Protein AF-A0A2N2ST18-F1 (afdb_monomer_lite)

Sequence (133 aa):
MSGTISPGIALDAESGVWRLSGDWTLRALSPQIALIRRTLAALPHDARWDLVGLRRIDSFGATLLWGGWQRRWPEKVELSESHRVVIERVAQANARQLPAAPGFTALDAIATLGYALFVFRDHVLAFLALLGQ

Radius of gyration: 16.41 Å; chains: 1; bounding box: 35×32×56 Å

Structure (mmCIF, N/CA/C/O backbone):
data_AF-A0A2N2ST18-F1
#
_entry.id   AF-A0A2N2ST18-F1
#
loop_
_atom_site.group_PDB
_atom_site.id
_atom_site.type_symbol
_atom_site.label_atom_id
_atom_site.label_alt_id
_atom_site.label_comp_id
_atom_site.label_asym_id
_atom_site.label_entity_id
_atom_site.label_seq_id
_atom_site.pdbx_PDB_ins_code
_atom_site.Cartn_x
_atom_site.Cartn_y
_atom_site.Cartn_z
_atom_site.occupancy
_atom_site.B_iso_or_equiv
_atom_site.auth_seq_id
_atom_site.auth_comp_id
_atom_site.auth_asym_id
_atom_site.auth_atom_id
_atom_site.pdbx_PDB_model_num
ATOM 1 N N . MET A 1 1 ? 20.856 16.278 2.470 1.00 44.22 1 MET A N 1
ATOM 2 C CA . MET A 1 1 ? 20.510 14.848 2.644 1.00 44.22 1 MET A CA 1
ATOM 3 C C . MET A 1 1 ? 19.076 14.782 3.152 1.00 44.22 1 MET A C 1
ATOM 5 O O . MET A 1 1 ? 18.867 14.956 4.343 1.00 44.22 1 MET A O 1
ATOM 9 N N . SER A 1 2 ? 18.074 14.655 2.276 1.00 53.28 2 SER A N 1
ATOM 10 C CA . SER A 1 2 ? 16.678 14.607 2.741 1.00 53.28 2 SER A CA 1
ATOM 11 C C . SER A 1 2 ? 16.419 13.285 3.462 1.00 53.28 2 SER A C 1
ATOM 13 O O . SER A 1 2 ? 16.534 12.218 2.859 1.00 53.28 2 SER A O 1
ATOM 15 N N . GLY A 1 3 ? 16.111 13.364 4.757 1.00 71.81 3 GLY A N 1
ATOM 16 C CA . GLY A 1 3 ? 15.815 12.211 5.603 1.00 71.81 3 GLY A CA 1
ATOM 17 C C . GLY A 1 3 ? 14.619 11.414 5.083 1.00 71.81 3 GLY A C 1
ATOM 18 O O . GLY A 1 3 ? 13.570 11.971 4.735 1.00 71.81 3 GLY A O 1
ATOM 19 N N . THR A 1 4 ? 14.782 10.096 5.018 1.00 77.62 4 THR A N 1
ATOM 20 C CA . THR A 1 4 ? 13.673 9.161 4.799 1.00 77.62 4 THR A CA 1
ATOM 21 C C . THR A 1 4 ? 12.810 9.145 6.062 1.00 77.62 4 THR A C 1
ATOM 23 O O . THR A 1 4 ? 13.344 9.005 7.157 1.00 77.62 4 THR A O 1
ATOM 26 N N . ILE A 1 5 ? 11.500 9.336 5.920 1.00 88.38 5 ILE A N 1
ATOM 27 C CA . ILE A 1 5 ? 10.527 9.240 7.011 1.00 88.38 5 ILE A CA 1
ATOM 28 C C . ILE A 1 5 ? 10.001 7.816 6.970 1.00 88.38 5 ILE A C 1
ATOM 30 O O . ILE A 1 5 ? 9.580 7.346 5.910 1.00 88.38 5 ILE A O 1
ATOM 34 N N . SER A 1 6 ? 10.053 7.141 8.114 1.00 90.62 6 SER A N 1
ATOM 35 C CA . SER A 1 6 ? 9.641 5.748 8.230 1.00 90.62 6 SER A CA 1
ATOM 36 C C . SER A 1 6 ? 8.205 5.549 7.728 1.00 90.62 6 SER A C 1
ATOM 38 O O . SER A 1 6 ? 7.329 6.342 8.082 1.00 90.62 6 SER A O 1
ATOM 40 N N . PRO A 1 7 ? 7.949 4.512 6.912 1.00 94.44 7 PRO A N 1
ATOM 41 C CA . PRO A 1 7 ? 6.599 4.185 6.483 1.00 94.44 7 PRO A CA 1
ATOM 42 C C . PRO A 1 7 ? 5.741 3.763 7.680 1.00 94.44 7 PRO A C 1
ATOM 44 O O . PRO A 1 7 ? 6.195 2.994 8.529 1.00 94.44 7 PRO A O 1
ATOM 47 N N . GLY A 1 8 ? 4.498 4.237 7.724 1.00 94.25 8 GLY A N 1
ATOM 48 C CA . GLY A 1 8 ? 3.533 3.923 8.775 1.00 94.25 8 GLY A CA 1
ATOM 49 C C . GLY A 1 8 ? 2.205 3.413 8.222 1.00 94.25 8 GLY A C 1
ATOM 50 O O . GLY A 1 8 ? 1.778 3.822 7.141 1.00 94.25 8 GLY A O 1
ATOM 51 N N . ILE A 1 9 ? 1.566 2.524 8.987 1.00 95.00 9 ILE A N 1
ATOM 52 C CA . ILE A 1 9 ? 0.181 2.070 8.809 1.00 95.00 9 ILE A CA 1
ATOM 53 C C . ILE A 1 9 ? -0.493 2.223 10.171 1.00 95.00 9 ILE A C 1
ATOM 55 O O . ILE A 1 9 ? -0.002 1.663 11.152 1.00 95.00 9 ILE A O 1
ATOM 59 N N . ALA A 1 10 ? -1.590 2.968 10.245 1.00 94.50 10 ALA A N 1
ATOM 60 C CA . ALA A 1 10 ? -2.340 3.162 11.483 1.00 94.50 10 ALA A CA 1
ATOM 61 C C . ALA A 1 10 ? -3.845 3.072 11.223 1.00 94.50 10 ALA A C 1
ATOM 63 O O . ALA A 1 10 ? -4.304 3.475 10.160 1.00 94.50 10 ALA A O 1
ATOM 64 N N . LEU A 1 11 ? -4.608 2.573 12.192 1.00 94.31 11 LEU A N 1
ATOM 65 C CA . LEU A 1 11 ? -6.067 2.631 12.170 1.00 94.31 11 LEU A CA 1
ATOM 66 C C . LEU A 1 11 ? -6.522 3.859 12.953 1.00 94.31 11 LEU A C 1
ATOM 68 O O . LEU A 1 11 ? -6.135 4.042 14.106 1.00 94.31 11 LEU A O 1
ATOM 72 N N . ASP A 1 12 ? -7.366 4.674 12.339 1.00 93.00 12 ASP A N 1
ATOM 73 C CA . ASP A 1 12 ? -8.186 5.626 13.068 1.00 93.00 12 ASP A CA 1
ATOM 74 C C . ASP A 1 12 ? -9.359 4.884 13.716 1.00 93.00 12 ASP A C 1
ATOM 76 O O . ASP A 1 12 ? -10.261 4.410 13.023 1.00 93.00 12 ASP A O 1
ATOM 80 N N . ALA A 1 13 ? -9.331 4.754 15.042 1.00 88.81 13 ALA A N 1
ATOM 81 C CA . ALA A 1 13 ? -10.346 4.016 15.786 1.00 88.81 13 ALA A CA 1
ATOM 82 C C . ALA A 1 13 ? -11.736 4.671 15.722 1.00 88.81 13 ALA A C 1
ATOM 84 O O . ALA A 1 13 ? -12.734 3.968 15.858 1.00 88.81 13 ALA A O 1
ATOM 85 N N . GLU A 1 14 ? -11.812 5.987 15.503 1.00 88.56 14 GLU A N 1
ATOM 86 C CA . GLU A 1 14 ? -13.086 6.713 15.471 1.00 88.56 14 GLU A CA 1
ATOM 87 C C . GLU A 1 14 ? -13.775 6.575 14.111 1.00 88.56 14 GLU A C 1
ATOM 89 O O . GLU A 1 14 ? -14.979 6.333 14.038 1.00 88.56 14 GLU A O 1
ATOM 94 N N . SER A 1 15 ? -13.013 6.696 13.021 1.00 89.44 15 SER A N 1
ATOM 95 C CA . SER A 1 15 ? -13.554 6.631 11.657 1.00 89.44 15 SER A CA 1
ATOM 96 C C . SER A 1 15 ? -13.487 5.237 11.020 1.00 89.44 15 SER A C 1
ATOM 98 O O . SER A 1 15 ? -14.136 4.991 9.997 1.00 89.44 15 SER A O 1
ATOM 100 N N . GLY A 1 16 ? -12.698 4.321 11.591 1.00 92.19 16 GLY A N 1
ATOM 101 C CA . GLY A 1 16 ? -12.409 3.006 11.014 1.00 92.19 16 GLY A CA 1
ATOM 102 C C . GLY A 1 16 ? -11.543 3.065 9.748 1.00 92.19 16 GLY A C 1
ATOM 103 O O . GLY A 1 16 ? -11.509 2.099 8.983 1.00 92.19 16 GLY A O 1
ATOM 104 N N . VAL A 1 17 ? -10.883 4.199 9.483 1.00 94.75 17 VAL A N 1
ATOM 105 C CA . VAL A 1 17 ? -10.065 4.423 8.283 1.00 94.75 17 VAL A CA 1
ATOM 106 C C . VAL A 1 17 ? -8.602 4.080 8.558 1.00 94.75 17 VAL A C 1
ATOM 108 O O . VAL A 1 17 ? -8.004 4.530 9.535 1.00 94.75 17 VAL A O 1
ATOM 111 N N . TRP A 1 18 ? -7.998 3.303 7.664 1.00 95.56 18 TRP A N 1
ATOM 112 C CA . TRP A 1 18 ? -6.576 2.984 7.683 1.00 95.56 18 TRP A CA 1
ATOM 113 C C . TRP A 1 18 ? -5.770 4.096 7.017 1.00 95.56 18 TRP A C 1
ATOM 115 O O . TRP A 1 18 ? -5.952 4.392 5.837 1.00 95.56 18 TRP A O 1
ATOM 125 N N . ARG A 1 19 ? -4.847 4.699 7.767 1.00 96.25 19 ARG A N 1
ATOM 126 C CA . ARG A 1 19 ? -3.984 5.779 7.293 1.00 96.25 19 ARG A CA 1
ATOM 127 C C . ARG A 1 19 ? -2.595 5.272 6.935 1.00 96.25 19 ARG A C 1
ATOM 129 O O . ARG A 1 19 ? -1.960 4.571 7.729 1.00 96.25 19 ARG A O 1
ATOM 136 N N . LEU A 1 20 ? -2.107 5.679 5.768 1.00 96.38 20 LEU A N 1
ATOM 137 C CA . LEU A 1 20 ? -0.722 5.494 5.349 1.00 96.38 20 LEU A CA 1
ATOM 138 C C . LEU A 1 20 ? 0.072 6.781 5.498 1.00 96.38 20 LEU A C 1
ATOM 140 O O . LEU A 1 20 ? -0.382 7.863 5.129 1.00 96.38 20 LEU A O 1
ATOM 144 N N . SER A 1 21 ? 1.295 6.647 6.001 1.00 96.19 21 SER A N 1
ATOM 145 C CA . SER A 1 21 ? 2.189 7.783 6.185 1.00 96.19 21 SER A CA 1
ATOM 146 C C . SER A 1 21 ? 3.640 7.470 5.845 1.00 96.19 21 SER A C 1
ATOM 148 O O . SER A 1 21 ? 4.042 6.308 5.721 1.00 96.19 21 SER A O 1
ATOM 150 N N . GLY A 1 22 ? 4.428 8.534 5.680 1.00 95.81 22 GLY A N 1
ATOM 151 C CA . GLY A 1 22 ? 5.868 8.450 5.455 1.00 95.81 22 GLY A CA 1
ATOM 152 C C . GLY A 1 22 ? 6.242 8.113 4.013 1.00 95.81 22 GLY A C 1
ATOM 153 O O . GLY A 1 22 ? 5.499 8.406 3.071 1.00 95.81 22 GLY A O 1
ATOM 154 N N . ASP A 1 23 ? 7.429 7.532 3.834 1.00 96.44 23 ASP A N 1
ATOM 155 C CA . ASP A 1 23 ? 7.927 7.134 2.519 1.00 96.44 23 ASP A CA 1
ATOM 156 C C . ASP A 1 23 ? 7.623 5.671 2.223 1.00 96.44 23 ASP A C 1
ATOM 158 O O . ASP A 1 23 ? 8.173 4.761 2.836 1.00 96.44 23 ASP A O 1
ATOM 162 N N . TRP A 1 24 ? 6.843 5.439 1.180 1.00 95.81 24 TRP A N 1
ATOM 163 C CA . TRP A 1 24 ? 6.563 4.124 0.620 1.00 95.81 24 TRP A CA 1
ATOM 164 C C . TRP A 1 24 ? 7.474 3.859 -0.572 1.00 95.81 24 TRP A C 1
ATOM 166 O O . TRP A 1 24 ? 7.040 3.686 -1.709 1.00 95.81 24 TRP A O 1
ATOM 176 N N . THR A 1 25 ? 8.775 3.878 -0.294 1.00 94.25 25 THR A N 1
ATOM 177 C CA . THR A 1 25 ? 9.822 3.574 -1.275 1.00 94.25 25 THR A CA 1
ATOM 178 C C . THR A 1 25 ? 10.540 2.293 -0.900 1.00 94.25 25 THR A C 1
ATOM 180 O O . THR A 1 25 ? 10.598 1.953 0.283 1.00 94.25 25 THR A O 1
ATOM 183 N N . LEU A 1 26 ? 11.149 1.611 -1.872 1.00 90.44 26 LEU A N 1
ATOM 184 C CA . LEU A 1 26 ? 11.937 0.401 -1.611 1.00 90.44 26 LEU A CA 1
ATOM 185 C C . LEU A 1 26 ? 12.941 0.620 -0.471 1.00 90.44 26 LEU A C 1
ATOM 187 O O . LEU A 1 26 ? 12.978 -0.150 0.480 1.00 90.44 26 LEU A O 1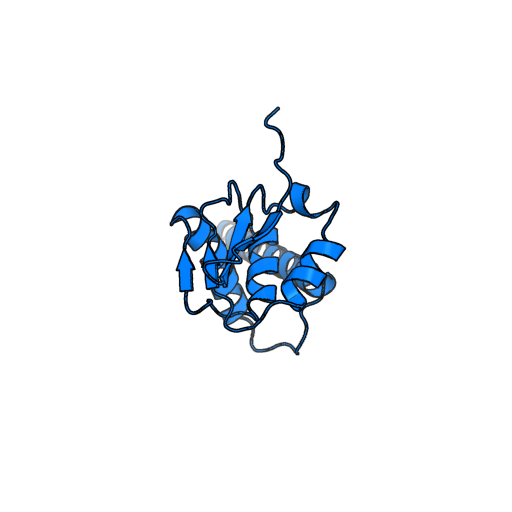
ATOM 191 N N . ARG A 1 27 ? 13.694 1.725 -0.509 1.00 90.12 27 ARG A N 1
ATOM 192 C CA . ARG A 1 27 ? 14.684 2.066 0.527 1.00 90.12 27 ARG A CA 1
ATOM 193 C C . ARG A 1 27 ? 14.067 2.190 1.922 1.00 90.12 27 ARG A C 1
ATOM 195 O O . ARG A 1 27 ? 14.659 1.706 2.880 1.00 90.12 27 ARG A O 1
ATOM 202 N N . ALA A 1 28 ? 12.926 2.864 2.028 1.00 92.69 28 ALA A N 1
ATOM 203 C CA . ALA A 1 28 ? 12.257 3.128 3.299 1.00 92.69 28 ALA A CA 1
ATOM 204 C C . ALA A 1 28 ? 11.558 1.882 3.864 1.00 92.69 28 ALA A C 1
ATOM 206 O O . ALA A 1 28 ? 11.500 1.691 5.076 1.00 92.69 28 ALA A O 1
ATOM 207 N N . LEU A 1 29 ? 11.045 1.027 2.977 1.00 90.81 29 LEU A N 1
ATOM 208 C CA . LEU A 1 29 ? 10.310 -0.183 3.328 1.00 90.81 29 LEU A CA 1
ATOM 209 C C . LEU A 1 29 ? 11.234 -1.362 3.643 1.00 90.81 29 LEU A C 1
ATOM 211 O O . LEU A 1 29 ? 10.886 -2.166 4.502 1.00 90.81 29 LEU A O 1
ATOM 215 N N . SER A 1 30 ? 12.403 -1.465 2.997 1.00 89.31 30 SER A N 1
ATOM 216 C CA . SER A 1 30 ? 13.330 -2.601 3.138 1.00 89.31 30 SER A CA 1
ATOM 217 C C . SER A 1 30 ? 13.614 -3.027 4.586 1.00 89.31 30 SER A C 1
ATOM 219 O O . SER A 1 30 ? 13.509 -4.223 4.856 1.00 89.31 30 SER A O 1
ATOM 221 N N . PRO A 1 31 ? 13.904 -2.119 5.544 1.00 88.69 31 PRO A N 1
ATOM 222 C CA . PRO A 1 31 ? 14.196 -2.518 6.925 1.00 88.69 31 PRO A CA 1
ATOM 223 C C . PRO A 1 31 ? 13.02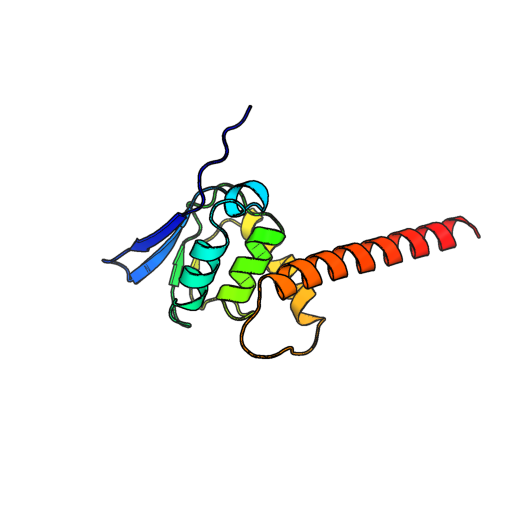1 -3.190 7.650 1.00 88.69 31 PRO A C 1
ATOM 225 O O . PRO A 1 31 ? 13.233 -3.970 8.571 1.00 88.69 31 PRO A O 1
ATOM 228 N N . GLN A 1 32 ? 11.784 -2.901 7.238 1.00 87.12 32 GLN A N 1
ATOM 229 C CA . GLN A 1 32 ? 10.559 -3.342 7.916 1.00 87.12 32 GLN A CA 1
ATOM 230 C C . GLN A 1 32 ? 9.585 -4.075 6.984 1.00 87.12 32 GLN A C 1
ATOM 232 O O . GLN A 1 32 ? 8.398 -4.223 7.284 1.00 87.12 32 GLN A O 1
ATOM 237 N N . ILE A 1 33 ? 10.084 -4.576 5.851 1.00 87.12 33 ILE A N 1
ATOM 238 C CA . ILE A 1 33 ? 9.250 -5.126 4.780 1.00 87.12 33 ILE A CA 1
ATOM 239 C C . ILE A 1 33 ? 8.431 -6.336 5.236 1.00 87.12 33 ILE A C 1
ATOM 241 O O . ILE A 1 33 ? 7.270 -6.488 4.861 1.00 87.12 33 ILE A O 1
ATOM 245 N N . ALA A 1 34 ? 9.008 -7.188 6.086 1.00 83.31 34 ALA A N 1
ATOM 246 C CA . ALA A 1 34 ? 8.321 -8.360 6.611 1.00 83.31 34 ALA A CA 1
ATOM 247 C C . ALA A 1 34 ? 7.135 -7.981 7.512 1.00 83.31 34 ALA A C 1
ATOM 249 O O . ALA A 1 34 ? 6.107 -8.652 7.461 1.00 83.31 34 ALA A O 1
ATOM 250 N N . LEU A 1 35 ? 7.268 -6.915 8.306 1.00 87.69 35 LEU A N 1
ATOM 251 C CA . LEU A 1 35 ? 6.195 -6.403 9.156 1.00 87.69 35 LEU A CA 1
ATOM 252 C C . LEU A 1 35 ? 5.091 -5.781 8.300 1.00 87.69 35 LEU A C 1
ATOM 254 O O . LEU A 1 35 ? 3.951 -6.217 8.391 1.00 87.69 35 LEU A O 1
ATOM 258 N N . ILE A 1 36 ? 5.450 -4.854 7.403 1.00 89.12 36 ILE A N 1
ATOM 259 C CA . ILE A 1 36 ? 4.516 -4.189 6.476 1.00 89.12 36 ILE A CA 1
ATOM 260 C C . ILE A 1 36 ? 3.659 -5.220 5.733 1.00 89.12 36 ILE A C 1
ATOM 262 O O . ILE A 1 36 ? 2.439 -5.089 5.679 1.00 89.12 36 ILE A O 1
ATOM 266 N N . ARG A 1 37 ? 4.282 -6.271 5.180 1.00 84.81 37 ARG A N 1
ATOM 267 C CA . ARG A 1 37 ? 3.566 -7.309 4.424 1.00 84.81 37 ARG A CA 1
ATOM 268 C C . ARG A 1 37 ? 2.578 -8.087 5.288 1.00 84.81 37 ARG A C 1
ATOM 270 O O . ARG A 1 37 ? 1.472 -8.346 4.831 1.00 84.81 37 ARG A O 1
ATOM 277 N N . ARG A 1 38 ? 2.963 -8.454 6.515 1.00 84.12 38 ARG A N 1
ATOM 278 C CA . ARG A 1 38 ? 2.056 -9.135 7.453 1.00 84.12 38 ARG A CA 1
ATOM 279 C C . ARG A 1 38 ? 0.896 -8.233 7.846 1.00 84.12 38 ARG A C 1
ATOM 281 O O . ARG A 1 38 ? -0.234 -8.700 7.839 1.00 84.12 38 ARG A O 1
ATOM 288 N N . THR A 1 39 ? 1.175 -6.962 8.133 1.00 89.94 39 THR A N 1
ATOM 289 C CA . THR A 1 39 ? 0.143 -5.981 8.465 1.00 89.94 39 THR A CA 1
ATOM 290 C C . THR A 1 39 ? -0.849 -5.859 7.319 1.00 89.94 39 THR A C 1
ATOM 292 O O . THR A 1 39 ? -2.021 -6.107 7.547 1.00 89.94 39 THR A O 1
ATOM 295 N N . LEU A 1 40 ? -0.391 -5.587 6.090 1.00 88.50 40 LEU A N 1
ATOM 296 C CA . LEU A 1 40 ? -1.261 -5.465 4.912 1.00 88.50 40 LEU A CA 1
ATOM 297 C C . LEU A 1 40 ? -2.090 -6.728 4.643 1.00 88.50 40 LEU A C 1
ATOM 299 O O . LEU A 1 40 ? -3.255 -6.616 4.283 1.00 88.50 40 LEU A O 1
ATOM 303 N N . ALA A 1 41 ? -1.514 -7.918 4.832 1.00 85.50 41 ALA A N 1
ATOM 304 C CA . ALA A 1 41 ? -2.220 -9.184 4.630 1.00 85.50 41 ALA A CA 1
ATOM 305 C C . ALA A 1 41 ? -3.294 -9.471 5.695 1.00 85.50 41 ALA A C 1
ATOM 307 O O . ALA A 1 41 ? -4.188 -10.273 5.446 1.00 85.50 41 ALA A O 1
ATOM 308 N N . ALA A 1 42 ? -3.196 -8.849 6.872 1.00 87.00 42 ALA A N 1
ATOM 309 C CA . ALA A 1 42 ? -4.154 -9.012 7.962 1.00 87.00 42 ALA A CA 1
ATOM 310 C C . ALA A 1 42 ? -5.316 -8.003 7.908 1.00 87.00 42 ALA A C 1
ATOM 312 O O . ALA A 1 42 ? -6.212 -8.068 8.748 1.00 87.00 42 ALA A O 1
ATOM 313 N N . LEU A 1 43 ? -5.299 -7.053 6.966 1.00 86.88 43 LEU A N 1
ATOM 314 C CA . LEU A 1 43 ? -6.323 -6.014 6.879 1.00 86.88 43 LEU A CA 1
ATOM 315 C C . LEU A 1 43 ? -7.617 -6.530 6.234 1.00 86.88 43 LEU A C 1
ATOM 317 O O . LEU A 1 43 ? -7.558 -7.352 5.317 1.00 86.88 43 LEU A O 1
ATOM 321 N N . PRO A 1 44 ? -8.785 -6.015 6.661 1.00 86.38 44 PRO A N 1
ATOM 322 C CA . PRO A 1 44 ? -10.056 -6.306 6.009 1.00 86.38 44 PRO A CA 1
ATOM 323 C C . PRO A 1 44 ? -10.067 -5.883 4.536 1.00 86.38 44 PRO A C 1
ATOM 325 O O . PRO A 1 44 ? -9.450 -4.891 4.148 1.00 86.38 44 PRO A O 1
ATOM 328 N N . HIS A 1 45 ? -10.819 -6.613 3.713 1.00 80.62 45 HIS A N 1
ATOM 329 C CA . HIS A 1 45 ? -10.942 -6.343 2.276 1.00 80.62 45 HIS A CA 1
ATOM 330 C C . HIS A 1 45 ? -11.726 -5.054 1.982 1.00 80.62 45 HIS A C 1
ATOM 332 O O . HIS A 1 45 ? -11.481 -4.387 0.981 1.00 80.62 45 HIS A O 1
ATOM 338 N N . ASP A 1 46 ? -12.667 -4.719 2.860 1.00 85.56 46 ASP A N 1
ATOM 339 C CA . ASP A 1 46 ? -13.529 -3.537 2.841 1.00 85.56 46 ASP A CA 1
ATOM 340 C C . ASP A 1 46 ? -12.926 -2.355 3.622 1.00 85.56 46 ASP A C 1
ATOM 342 O O . ASP A 1 46 ? -13.596 -1.349 3.878 1.00 85.56 46 ASP A O 1
ATOM 346 N N . ALA A 1 47 ? -11.644 -2.457 3.990 1.00 89.06 47 ALA A N 1
ATOM 347 C CA . ALA A 1 47 ? -10.912 -1.389 4.646 1.00 89.06 47 ALA A CA 1
ATOM 348 C C . ALA A 1 47 ? -10.973 -0.091 3.826 1.00 89.06 47 ALA A C 1
ATOM 350 O O . ALA A 1 47 ? -10.724 -0.065 2.618 1.00 89.06 47 ALA A O 1
ATOM 351 N N . ARG A 1 48 ? -11.265 1.009 4.521 1.00 94.81 48 ARG A N 1
ATOM 352 C CA . ARG A 1 48 ? -11.214 2.369 3.978 1.00 94.81 48 ARG A CA 1
ATOM 353 C C . ARG A 1 48 ? -9.825 2.935 4.187 1.00 94.81 48 ARG A C 1
ATOM 355 O O . ARG A 1 48 ? -9.220 2.673 5.224 1.00 94.81 48 ARG A O 1
ATOM 362 N N . TRP A 1 49 ? -9.349 3.726 3.236 1.00 96.25 49 TRP A N 1
ATOM 363 C CA . TRP A 1 49 ? -7.963 4.171 3.213 1.00 96.25 49 TRP A CA 1
ATOM 364 C C . TRP A 1 49 ? -7.823 5.686 3.089 1.00 96.25 49 TRP A C 1
ATOM 366 O O . TRP A 1 49 ? -8.506 6.322 2.291 1.00 96.25 49 TRP A O 1
ATOM 376 N N . ASP A 1 50 ? -6.872 6.238 3.831 1.00 96.44 50 ASP A N 1
ATOM 377 C CA . ASP A 1 50 ? -6.401 7.615 3.712 1.00 96.44 50 ASP A CA 1
ATOM 378 C C . ASP A 1 50 ? -4.877 7.603 3.526 1.00 96.44 50 ASP A C 1
ATOM 380 O O . ASP A 1 50 ? -4.115 7.089 4.344 1.00 96.44 50 ASP A O 1
ATOM 384 N N . LEU A 1 51 ? -4.422 8.123 2.395 1.00 96.56 51 LEU A N 1
ATOM 385 C CA . LEU A 1 51 ? -3.024 8.193 1.987 1.00 96.56 51 LEU A CA 1
ATOM 386 C C . LEU A 1 51 ? -2.532 9.645 1.936 1.00 96.56 51 LEU A C 1
ATOM 388 O O . LEU A 1 51 ? -1.458 9.900 1.392 1.00 96.56 51 LEU A O 1
ATOM 392 N N . VAL A 1 52 ? -3.276 10.611 2.478 1.00 93.81 52 VAL A N 1
ATOM 393 C CA . VAL A 1 52 ? -2.869 12.025 2.515 1.00 93.81 52 VAL A CA 1
ATOM 394 C C . VAL A 1 52 ? -1.548 12.194 3.276 1.00 93.81 52 VAL A C 1
ATOM 396 O O . VAL A 1 52 ? -0.726 13.033 2.914 1.00 93.81 52 VAL A O 1
ATOM 399 N N . GLY A 1 53 ? -1.292 11.345 4.276 1.00 93.44 53 GLY A N 1
ATOM 400 C CA . GLY A 1 53 ? -0.028 11.303 5.016 1.00 93.44 53 GLY A CA 1
ATOM 401 C C . GLY A 1 53 ? 1.160 10.707 4.247 1.00 93.44 53 GLY A C 1
ATOM 402 O O . GLY A 1 53 ? 2.292 10.757 4.748 1.00 93.44 53 GLY A O 1
ATOM 403 N N . LEU A 1 54 ? 0.946 10.125 3.058 1.00 95.62 54 LEU A N 1
ATOM 404 C CA . LEU A 1 54 ? 2.041 9.659 2.213 1.00 95.62 54 LEU A CA 1
ATOM 405 C C . LEU A 1 54 ? 2.849 10.850 1.725 1.00 95.62 54 LEU A C 1
ATOM 407 O O . LEU A 1 54 ? 2.322 11.796 1.149 1.00 95.62 54 LEU A O 1
ATOM 411 N N . ARG A 1 55 ? 4.165 10.765 1.887 1.00 95.25 55 ARG A N 1
ATOM 412 C CA . ARG A 1 55 ? 5.076 11.780 1.360 1.00 95.25 55 ARG A CA 1
ATOM 413 C C . ARG A 1 55 ? 5.621 11.396 -0.008 1.00 95.25 55 ARG A C 1
ATOM 415 O O . ARG A 1 55 ? 5.812 12.255 -0.864 1.00 95.25 55 ARG A O 1
ATOM 422 N N . ARG A 1 56 ? 5.934 10.112 -0.190 1.00 94.56 56 ARG A N 1
ATOM 423 C CA . ARG A 1 56 ? 6.460 9.551 -1.439 1.00 94.56 56 ARG A CA 1
ATOM 424 C C . ARG A 1 56 ? 5.991 8.117 -1.588 1.00 94.56 56 ARG A C 1
ATOM 426 O O . ARG A 1 56 ? 5.989 7.373 -0.612 1.00 94.56 56 ARG A O 1
ATOM 433 N N . ILE A 1 57 ? 5.711 7.712 -2.817 1.00 95.75 57 ILE A N 1
ATOM 434 C CA . ILE A 1 57 ? 5.498 6.316 -3.192 1.00 95.75 57 ILE A CA 1
ATOM 435 C C . ILE A 1 57 ? 6.214 6.042 -4.514 1.00 95.75 57 ILE A C 1
ATOM 437 O O . ILE A 1 57 ? 6.174 6.868 -5.427 1.00 95.75 57 ILE A O 1
ATOM 441 N N . ASP A 1 58 ? 6.915 4.914 -4.599 1.00 93.25 58 ASP A N 1
ATOM 442 C CA . ASP A 1 58 ? 7.511 4.423 -5.844 1.00 93.25 58 ASP A CA 1
ATOM 443 C C . ASP A 1 58 ? 6.774 3.175 -6.354 1.00 93.25 58 ASP A C 1
ATOM 445 O O . ASP A 1 58 ? 5.798 2.713 -5.758 1.00 93.25 58 ASP A O 1
ATOM 449 N N . SER A 1 59 ? 7.242 2.606 -7.465 1.00 88.81 59 SER A N 1
ATOM 450 C CA . SER A 1 59 ? 6.637 1.407 -8.049 1.00 88.81 59 SER A CA 1
ATOM 451 C C . SER A 1 59 ? 6.652 0.201 -7.101 1.00 88.81 59 SER A C 1
ATOM 453 O O . SER A 1 59 ? 5.747 -0.630 -7.168 1.00 88.81 59 SER A O 1
ATOM 455 N N . PHE A 1 60 ? 7.643 0.086 -6.210 1.00 90.31 60 PHE A N 1
ATOM 456 C CA . PHE A 1 60 ? 7.722 -1.015 -5.248 1.00 90.31 60 PHE A CA 1
ATOM 457 C C . PHE A 1 60 ? 6.682 -0.848 -4.139 1.00 90.31 60 PHE A C 1
ATOM 459 O O . PHE A 1 60 ? 5.915 -1.776 -3.878 1.00 90.31 60 PHE A O 1
ATOM 466 N N . GLY A 1 61 ? 6.599 0.345 -3.542 1.00 92.88 61 GLY A N 1
ATOM 467 C CA . GLY A 1 61 ? 5.563 0.675 -2.562 1.00 92.88 61 GLY A CA 1
ATOM 468 C C . GLY A 1 61 ? 4.156 0.501 -3.133 1.00 92.88 61 GLY A C 1
ATOM 469 O O . GLY A 1 61 ? 3.304 -0.119 -2.499 1.00 92.88 61 GLY A O 1
ATOM 470 N N . ALA A 1 62 ? 3.937 0.961 -4.367 1.00 94.38 62 ALA A N 1
ATOM 471 C CA . ALA A 1 62 ? 2.667 0.808 -5.068 1.00 94.38 62 ALA A CA 1
ATOM 472 C C . ALA A 1 62 ? 2.327 -0.661 -5.366 1.00 94.38 62 ALA A C 1
ATOM 474 O O . ALA A 1 62 ? 1.181 -1.060 -5.200 1.00 94.38 62 ALA A O 1
ATOM 475 N N . THR A 1 63 ? 3.309 -1.491 -5.736 1.00 89.38 63 THR A N 1
ATOM 476 C CA . THR A 1 63 ? 3.110 -2.939 -5.954 1.00 89.38 63 THR A CA 1
ATOM 477 C C . THR A 1 63 ? 2.727 -3.664 -4.669 1.00 89.38 63 THR A C 1
ATOM 479 O O . THR A 1 63 ? 1.818 -4.492 -4.679 1.00 89.38 63 THR A O 1
ATOM 482 N N . LEU A 1 64 ? 3.378 -3.339 -3.549 1.00 90.62 64 LEU A N 1
ATOM 483 C CA . LEU A 1 64 ? 3.029 -3.911 -2.248 1.00 90.62 64 LEU A CA 1
ATOM 484 C C . LEU A 1 64 ? 1.618 -3.531 -1.820 1.00 90.62 64 LEU A C 1
ATOM 486 O O . LEU A 1 64 ? 0.860 -4.393 -1.381 1.00 90.62 64 LEU A O 1
ATOM 490 N N . LEU A 1 65 ? 1.274 -2.251 -1.961 1.00 93.38 65 LEU A N 1
ATOM 491 C CA . LEU A 1 65 ? -0.037 -1.744 -1.590 1.00 93.38 65 LEU A CA 1
ATOM 492 C C . LEU A 1 65 ? -1.136 -2.350 -2.467 1.00 93.38 65 LEU A C 1
ATOM 494 O O . LEU A 1 65 ? -2.120 -2.865 -1.947 1.00 93.38 65 LEU A O 1
ATOM 498 N N . TRP A 1 66 ? -0.918 -2.385 -3.783 1.00 92.12 66 TRP A N 1
ATOM 499 C CA . TRP A 1 66 ? -1.825 -3.015 -4.740 1.00 92.12 66 TRP A CA 1
ATOM 500 C C . TRP A 1 66 ? -2.035 -4.504 -4.446 1.00 92.12 66 TRP A C 1
ATOM 502 O O . TRP A 1 66 ? -3.160 -4.996 -4.506 1.00 92.12 66 TRP A O 1
ATOM 512 N N . GLY A 1 67 ? -0.972 -5.227 -4.077 1.00 86.75 67 GLY A N 1
ATOM 513 C CA . GLY A 1 67 ? -1.068 -6.612 -3.615 1.00 86.75 67 GLY A CA 1
ATOM 514 C C . GLY A 1 67 ? -1.860 -6.752 -2.310 1.00 86.75 67 GLY A C 1
ATOM 515 O O . GLY A 1 67 ? -2.682 -7.658 -2.200 1.00 86.75 67 GLY A O 1
ATOM 516 N N . GLY A 1 68 ? -1.662 -5.836 -1.356 1.00 87.56 68 GLY A N 1
ATOM 517 C CA . GLY A 1 68 ? -2.428 -5.767 -0.105 1.00 87.56 68 GLY A CA 1
ATOM 518 C C . GLY A 1 68 ? -3.919 -5.502 -0.330 1.00 87.56 68 GLY A C 1
ATOM 519 O O . GLY A 1 68 ? -4.758 -6.117 0.318 1.00 87.56 68 GLY A O 1
ATOM 520 N N . TRP A 1 69 ? -4.260 -4.683 -1.326 1.00 90.00 69 TRP A N 1
ATOM 521 C CA . TRP A 1 69 ? -5.639 -4.480 -1.787 1.00 90.00 69 TRP A CA 1
ATOM 522 C C . TRP A 1 69 ? -6.142 -5.579 -2.733 1.00 90.00 69 TRP A C 1
ATOM 524 O O . TRP A 1 69 ? -7.170 -5.424 -3.390 1.00 90.00 69 TRP A O 1
ATOM 534 N N . GLN A 1 70 ? -5.406 -6.689 -2.842 1.00 86.19 70 GLN A N 1
ATOM 535 C CA . GLN A 1 70 ? -5.767 -7.855 -3.652 1.00 86.19 70 GLN A CA 1
ATOM 536 C C . GLN A 1 70 ? -6.030 -7.505 -5.110 1.00 86.19 70 GLN A C 1
ATOM 538 O O . GLN A 1 70 ? -6.944 -8.019 -5.756 1.00 86.19 70 GLN A O 1
ATOM 543 N N . ARG A 1 71 ? -5.177 -6.624 -5.634 1.00 86.62 71 ARG A N 1
ATOM 544 C CA . ARG A 1 71 ? -5.205 -6.149 -7.013 1.00 86.62 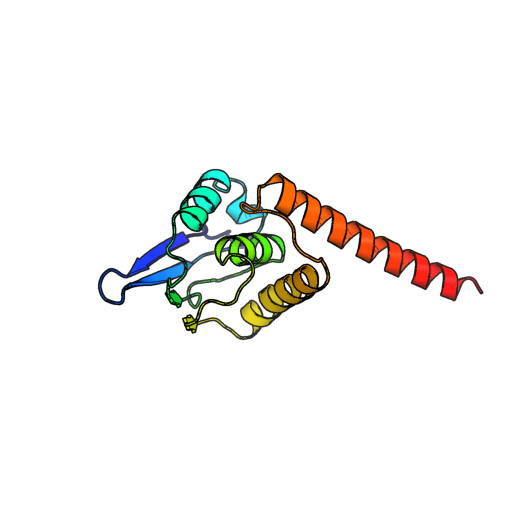71 ARG A CA 1
ATOM 545 C C . ARG A 1 71 ? -6.522 -5.470 -7.395 1.00 86.62 71 ARG A C 1
ATOM 547 O O . ARG A 1 71 ? -6.946 -5.540 -8.549 1.00 86.62 71 ARG A O 1
ATOM 554 N N . ARG A 1 72 ? -7.175 -4.817 -6.434 1.00 89.19 72 ARG A N 1
ATOM 555 C CA . ARG A 1 72 ? -8.375 -4.009 -6.648 1.00 89.19 72 ARG A CA 1
ATOM 556 C C . ARG A 1 72 ? -8.218 -2.665 -5.958 1.00 89.19 72 ARG A C 1
ATOM 558 O O . ARG A 1 72 ? -7.505 -2.537 -4.971 1.00 89.19 72 ARG A O 1
ATOM 565 N N . TRP A 1 73 ? -8.901 -1.655 -6.480 1.00 92.31 73 TRP A N 1
ATOM 566 C CA . TRP A 1 73 ? -9.054 -0.407 -5.744 1.00 92.31 73 TRP A CA 1
ATOM 567 C C . TRP A 1 73 ? -9.985 -0.629 -4.544 1.00 92.31 73 TRP A C 1
ATOM 569 O O . TRP A 1 73 ? -11.029 -1.265 -4.724 1.00 92.31 73 TRP A O 1
ATOM 579 N N . PRO A 1 74 ? -9.646 -0.110 -3.349 1.00 91.69 74 PRO A N 1
ATOM 580 C CA . PRO A 1 74 ? -10.590 -0.031 -2.241 1.00 91.69 74 PRO A CA 1
ATOM 581 C C . PRO A 1 74 ? -11.803 0.820 -2.623 1.00 91.69 74 PRO A C 1
ATOM 583 O O . PRO A 1 74 ? -11.682 1.750 -3.421 1.00 91.69 74 PRO A O 1
ATOM 586 N N . GLU A 1 75 ? -12.960 0.554 -2.012 1.00 89.31 75 GLU A N 1
ATOM 587 C CA . GLU A 1 75 ? -14.179 1.337 -2.268 1.00 89.31 75 GLU A CA 1
ATOM 588 C C . GLU A 1 75 ? -14.013 2.815 -1.902 1.00 89.31 75 GLU A C 1
ATOM 590 O O . GLU A 1 75 ? -14.570 3.695 -2.557 1.00 89.31 75 GLU A O 1
ATOM 595 N N . LYS A 1 76 ? -13.238 3.090 -0.846 1.00 91.75 76 LYS A N 1
ATOM 596 C CA . LYS A 1 76 ? -12.933 4.442 -0.379 1.00 91.75 76 LYS A CA 1
ATOM 597 C C . LYS A 1 76 ? -11.438 4.576 -0.145 1.00 91.75 76 LYS A C 1
ATOM 599 O O . LYS A 1 76 ? -10.889 3.926 0.746 1.00 91.75 76 LYS A O 1
ATOM 604 N N . VAL A 1 77 ? -10.804 5.421 -0.950 1.00 95.12 77 VAL A N 1
ATOM 605 C CA . VAL A 1 77 ? -9.391 5.764 -0.825 1.00 95.12 77 VAL A CA 1
ATOM 606 C C . VAL A 1 77 ? -9.182 7.247 -1.120 1.00 95.12 77 VAL A C 1
ATOM 608 O O . VAL A 1 77 ? -9.517 7.728 -2.204 1.00 95.12 77 VAL A O 1
ATOM 611 N N . GLU A 1 78 ? -8.606 7.963 -0.162 1.00 96.06 78 GLU A N 1
ATOM 612 C CA . GLU A 1 78 ? -8.198 9.359 -0.322 1.00 96.06 78 GLU A CA 1
ATOM 613 C C . GLU A 1 78 ? -6.695 9.427 -0.584 1.00 96.06 78 GLU A C 1
ATOM 615 O O . GLU A 1 78 ? -5.906 8.865 0.167 1.00 96.06 78 GLU A O 1
ATOM 620 N N . LEU A 1 79 ? -6.281 10.071 -1.678 1.00 95.56 79 LEU A N 1
ATOM 621 C CA . LEU A 1 79 ? -4.873 10.251 -2.033 1.00 95.56 79 LEU A CA 1
ATOM 622 C C . LEU A 1 79 ? -4.690 11.412 -3.014 1.00 95.56 79 LEU A C 1
ATOM 624 O O . LEU A 1 79 ? -5.628 11.798 -3.709 1.00 95.56 79 LEU A O 1
ATOM 628 N N . SER A 1 80 ? -3.464 11.928 -3.119 1.00 94.62 80 SER A N 1
ATOM 629 C CA . SER A 1 80 ? -3.116 12.916 -4.143 1.00 94.62 80 SER A CA 1
ATOM 630 C C . SER A 1 80 ? -3.146 12.317 -5.554 1.00 94.62 80 SER A C 1
ATOM 632 O O . SER A 1 80 ? -2.902 11.123 -5.758 1.00 94.62 80 SER A O 1
ATOM 634 N N . GLU A 1 81 ? -3.364 13.173 -6.554 1.00 93.88 81 GLU A N 1
ATOM 635 C CA . GLU A 1 81 ? -3.338 12.781 -7.969 1.00 93.88 81 GLU A CA 1
ATOM 636 C C . GLU A 1 81 ? -1.978 12.190 -8.381 1.00 93.88 81 GLU A C 1
ATOM 638 O O . GLU A 1 81 ? -1.913 11.180 -9.079 1.00 93.88 81 GLU A O 1
ATOM 643 N N . SER A 1 82 ? -0.875 12.745 -7.869 1.00 92.75 82 SER A N 1
ATOM 644 C CA . SER A 1 82 ? 0.472 12.238 -8.150 1.00 92.75 82 SER A CA 1
ATOM 645 C C . SER A 1 82 ? 0.686 10.808 -7.645 1.00 92.75 82 SER A C 1
ATOM 647 O O . SER A 1 82 ? 1.238 9.978 -8.369 1.00 92.75 82 SER A O 1
ATOM 649 N N . HIS A 1 83 ? 0.224 10.484 -6.434 1.00 95.56 83 HIS A N 1
ATOM 650 C CA . HIS A 1 83 ? 0.286 9.120 -5.904 1.00 95.56 83 HIS A CA 1
ATOM 651 C C . HIS A 1 83 ? -0.657 8.181 -6.661 1.00 95.56 83 HIS A C 1
ATOM 653 O O . HIS A 1 83 ? -0.299 7.027 -6.912 1.00 95.56 83 HIS A O 1
ATOM 659 N N . ARG A 1 84 ? -1.823 8.684 -7.086 1.00 95.31 84 ARG A N 1
ATOM 660 C CA . ARG A 1 84 ? -2.804 7.918 -7.860 1.00 95.31 84 ARG A CA 1
ATOM 661 C C . ARG A 1 84 ? -2.213 7.438 -9.174 1.00 95.31 84 ARG A C 1
ATOM 663 O O . ARG A 1 84 ? -2.267 6.243 -9.441 1.00 95.31 84 ARG A O 1
ATOM 670 N N . VAL A 1 85 ? -1.546 8.317 -9.919 1.00 94.62 85 VAL A N 1
ATOM 671 C CA . VAL A 1 85 ? -0.885 7.963 -11.185 1.00 94.62 85 VAL A CA 1
ATOM 672 C C . VAL A 1 85 ? 0.123 6.819 -11.011 1.00 94.62 85 VAL A C 1
ATOM 674 O O . VAL A 1 85 ? 0.201 5.928 -11.856 1.00 94.62 85 VAL A O 1
ATOM 677 N N . VAL A 1 86 ? 0.901 6.805 -9.923 1.00 93.31 86 VAL A N 1
ATOM 678 C CA . VAL A 1 86 ? 1.891 5.738 -9.674 1.00 93.31 86 VAL A CA 1
ATOM 679 C C . VAL A 1 86 ? 1.205 4.391 -9.435 1.00 93.31 86 VAL A C 1
ATOM 681 O O . VAL A 1 86 ? 1.611 3.384 -10.017 1.00 93.31 86 VAL A O 1
ATOM 684 N N . ILE A 1 87 ? 0.150 4.366 -8.619 1.00 93.62 87 ILE A N 1
ATOM 685 C CA . ILE A 1 87 ? -0.587 3.134 -8.312 1.00 93.62 87 ILE A CA 1
ATOM 686 C C . ILE A 1 87 ? -1.385 2.653 -9.531 1.00 93.62 87 ILE A C 1
ATOM 688 O O . ILE A 1 87 ? -1.384 1.461 -9.827 1.00 93.62 87 ILE A O 1
ATOM 692 N N . GLU A 1 88 ? -1.997 3.560 -10.295 1.00 93.88 88 GLU A N 1
ATOM 693 C CA . GLU A 1 88 ? -2.719 3.226 -11.528 1.00 93.88 88 GLU A CA 1
ATOM 694 C C . GLU A 1 88 ? -1.812 2.563 -12.564 1.00 93.88 88 GLU A C 1
ATOM 696 O O . GLU A 1 88 ? -2.214 1.582 -13.187 1.00 93.88 88 GLU A O 1
ATOM 701 N N . ARG A 1 89 ? -0.564 3.023 -12.711 1.00 89.81 89 ARG A N 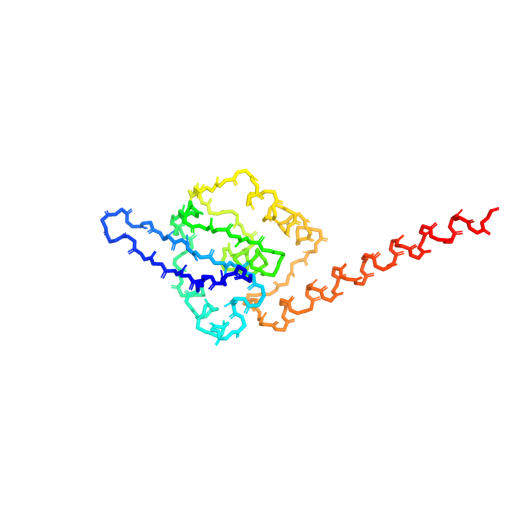1
ATOM 702 C CA . ARG A 1 89 ? 0.416 2.371 -13.595 1.00 89.81 89 ARG A CA 1
ATOM 703 C C . ARG A 1 89 ? 0.673 0.921 -13.189 1.00 89.81 89 ARG A C 1
ATOM 705 O O . ARG A 1 89 ? 0.717 0.043 -14.049 1.00 89.81 89 ARG A O 1
ATOM 712 N N . VAL A 1 90 ? 0.807 0.655 -11.889 1.00 89.25 90 VAL A N 1
ATOM 713 C CA . VAL A 1 90 ? 0.979 -0.707 -11.357 1.00 89.25 90 VAL A CA 1
ATOM 714 C C . VAL A 1 90 ? -0.279 -1.549 -11.568 1.00 89.25 90 VAL A C 1
ATOM 716 O O . VAL A 1 90 ? -0.172 -2.708 -11.981 1.00 89.25 90 VAL A O 1
ATOM 719 N N . ALA A 1 91 ? -1.458 -0.970 -11.338 1.00 88.31 91 ALA A N 1
ATOM 720 C CA . ALA A 1 91 ? -2.742 -1.622 -11.564 1.00 88.31 91 ALA A CA 1
ATOM 721 C C . ALA A 1 91 ? -2.918 -2.028 -13.035 1.00 88.31 91 ALA A C 1
ATOM 723 O O . ALA A 1 91 ? -3.250 -3.177 -13.322 1.00 88.31 91 ALA A O 1
ATOM 724 N N . GLN A 1 92 ? -2.616 -1.125 -13.973 1.00 85.69 92 GLN A N 1
ATOM 725 C CA . GLN A 1 92 ? -2.679 -1.385 -15.413 1.00 85.69 92 GLN A CA 1
ATOM 726 C C . GLN A 1 92 ? -1.659 -2.438 -15.860 1.00 85.69 92 GLN A C 1
ATOM 728 O O . GLN A 1 92 ? -1.985 -3.295 -16.679 1.00 85.69 92 GLN A O 1
ATOM 733 N N . ALA A 1 93 ? -0.435 -2.403 -15.323 1.00 79.75 93 ALA A N 1
A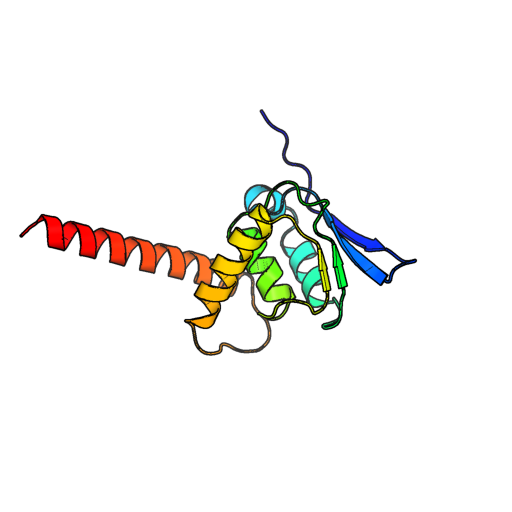TOM 734 C CA . ALA A 1 93 ? 0.586 -3.403 -15.628 1.00 79.75 93 ALA A CA 1
ATOM 735 C C . ALA A 1 93 ? 0.177 -4.807 -15.148 1.00 79.75 93 ALA A C 1
ATOM 737 O O . ALA A 1 93 ? 0.334 -5.771 -15.894 1.00 79.75 93 ALA A O 1
ATOM 738 N N . ASN A 1 94 ? -0.408 -4.913 -13.947 1.00 68.31 94 ASN A N 1
ATOM 739 C CA . ASN A 1 94 ? -0.936 -6.174 -13.414 1.00 68.31 94 ASN A CA 1
ATOM 740 C C . ASN A 1 94 ? -2.179 -6.652 -14.180 1.00 68.31 94 ASN A C 1
ATOM 742 O O . ASN A 1 94 ? -2.316 -7.844 -14.407 1.00 68.31 94 ASN A O 1
ATOM 746 N N . ALA A 1 95 ? -3.073 -5.757 -14.612 1.00 65.19 95 ALA A N 1
ATOM 747 C CA . ALA A 1 95 ? -4.273 -6.135 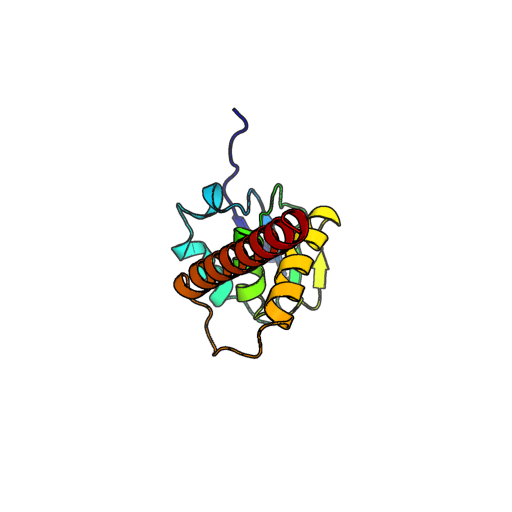-15.369 1.00 65.19 95 ALA A CA 1
ATOM 748 C C . ALA A 1 95 ? -3.950 -6.798 -16.720 1.00 65.19 95 ALA A C 1
ATOM 750 O O . ALA A 1 95 ? -4.727 -7.610 -17.217 1.00 65.19 95 ALA A O 1
ATOM 751 N N . ARG A 1 96 ? -2.787 -6.483 -17.306 1.00 61.44 96 ARG A N 1
ATOM 752 C CA . ARG A 1 96 ? -2.282 -7.138 -18.525 1.00 61.44 96 ARG A CA 1
ATOM 753 C C . ARG A 1 96 ? -1.740 -8.552 -18.268 1.00 61.44 96 ARG A C 1
ATOM 755 O O . ARG A 1 96 ? -1.510 -9.285 -19.223 1.00 61.44 96 ARG A O 1
ATOM 762 N N . GLN A 1 97 ? -1.545 -8.942 -17.008 1.00 57.03 97 GLN A N 1
ATOM 763 C CA . GLN A 1 97 ? -1.089 -10.265 -16.586 1.00 57.03 97 GLN A CA 1
ATOM 764 C C . GLN A 1 97 ? -2.287 -11.050 -15.999 1.00 57.03 97 GLN A C 1
ATOM 766 O O . GLN A 1 97 ? -2.701 -10.819 -14.866 1.00 57.03 97 GLN A O 1
ATOM 771 N N . LEU A 1 98 ? -2.889 -11.960 -16.778 1.00 47.78 98 LEU A N 1
ATOM 772 C CA . LEU A 1 98 ? -3.984 -12.857 -16.340 1.00 47.78 98 LEU A CA 1
ATOM 773 C C . LEU A 1 98 ? -3.554 -13.784 -15.160 1.00 47.78 98 LEU A C 1
ATOM 775 O O . LEU A 1 98 ? -2.360 -13.927 -14.902 1.00 47.78 98 LEU A O 1
ATOM 779 N N . PRO A 1 99 ? -4.491 -14.381 -14.390 1.00 48.12 99 PRO A N 1
ATOM 780 C CA . PRO A 1 99 ? -4.478 -14.345 -12.928 1.00 48.12 99 PRO A CA 1
ATOM 781 C C . PRO A 1 99 ? -3.487 -15.328 -12.288 1.00 48.12 99 PRO A C 1
ATOM 783 O O . PRO A 1 99 ? -3.487 -16.517 -12.593 1.00 48.12 99 PRO A O 1
ATOM 786 N N . ALA A 1 100 ? -2.719 -14.854 -11.302 1.00 49.56 100 ALA A N 1
ATOM 787 C CA . ALA A 1 100 ? -1.925 -15.713 -10.420 1.00 49.56 100 ALA A CA 1
ATOM 788 C C . ALA A 1 100 ? -2.474 -15.704 -8.982 1.00 49.56 100 ALA A C 1
ATOM 790 O O . ALA A 1 100 ? -2.654 -14.622 -8.419 1.00 49.56 100 ALA A O 1
ATOM 791 N N . ALA A 1 101 ? -2.727 -16.929 -8.494 1.00 48.62 101 ALA A N 1
ATOM 792 C CA . ALA A 1 101 ? -2.997 -17.503 -7.161 1.00 48.62 101 ALA A CA 1
ATOM 793 C C . ALA A 1 101 ? -3.078 -16.604 -5.895 1.00 48.62 101 ALA A C 1
ATOM 795 O O . ALA A 1 101 ? -2.450 -15.547 -5.815 1.00 48.62 101 ALA A O 1
ATOM 796 N N . PRO A 1 102 ? -3.822 -17.046 -4.855 1.00 46.66 102 PRO A N 1
ATOM 797 C CA . PRO A 1 102 ? -4.027 -16.266 -3.639 1.00 46.66 102 PRO A CA 1
ATOM 798 C C . PRO A 1 102 ? -2.733 -16.184 -2.816 1.00 46.66 102 PRO A C 1
ATOM 800 O O . PRO A 1 102 ? -2.200 -17.196 -2.371 1.00 46.66 102 PRO A O 1
ATOM 803 N N . GLY A 1 103 ? -2.257 -14.957 -2.591 1.00 55.44 103 GLY A N 1
ATOM 804 C CA . GLY A 1 103 ? -1.158 -14.649 -1.672 1.00 55.44 103 GLY A CA 1
ATOM 805 C C . GLY A 1 103 ? 0.115 -14.183 -2.375 1.00 55.44 103 GLY A C 1
ATOM 806 O O . GLY A 1 103 ? 1.057 -14.947 -2.543 1.00 55.44 103 GLY A O 1
ATOM 807 N N . PHE A 1 104 ? 0.168 -12.901 -2.737 1.00 54.75 104 PHE A N 1
ATOM 808 C CA . PHE A 1 104 ? 1.338 -12.287 -3.368 1.00 54.75 104 PHE A CA 1
ATOM 809 C C . PHE A 1 104 ? 2.533 -12.228 -2.390 1.00 54.75 104 PHE A C 1
ATOM 811 O O . PHE A 1 104 ? 2.511 -11.553 -1.349 1.00 54.75 104 PHE A O 1
ATOM 818 N N . THR A 1 105 ? 3.588 -12.977 -2.701 1.00 55.97 105 THR A N 1
ATOM 819 C CA . THR A 1 105 ? 4.808 -13.135 -1.903 1.00 55.97 105 THR A CA 1
ATOM 820 C C . THR A 1 105 ? 5.841 -12.025 -2.178 1.00 55.97 105 THR A C 1
ATOM 822 O O . THR A 1 105 ? 5.716 -11.248 -3.120 1.00 55.97 105 THR A O 1
ATOM 825 N N . ALA A 1 106 ? 6.895 -11.906 -1.356 1.00 52.16 106 ALA A N 1
ATOM 826 C CA . ALA A 1 106 ? 8.004 -10.979 -1.644 1.00 52.16 106 ALA A CA 1
ATOM 827 C C . ALA A 1 106 ? 8.744 -11.364 -2.938 1.00 52.16 106 ALA A C 1
ATOM 829 O O . ALA A 1 106 ? 9.246 -10.492 -3.644 1.00 52.16 106 ALA A O 1
ATOM 830 N N . LEU A 1 107 ? 8.753 -12.662 -3.260 1.00 52.38 107 LEU A N 1
ATOM 831 C CA . LEU A 1 107 ? 9.253 -13.172 -4.530 1.00 52.38 107 LEU A CA 1
ATOM 832 C C . LEU A 1 107 ? 8.387 -12.699 -5.692 1.00 52.38 107 LEU A C 1
ATOM 834 O O . LEU A 1 107 ? 8.948 -12.350 -6.717 1.00 52.38 107 LEU A O 1
ATOM 838 N N . ASP A 1 108 ? 7.070 -12.571 -5.518 1.00 56.47 108 ASP A N 1
ATOM 839 C CA . ASP A 1 108 ? 6.191 -12.059 -6.575 1.00 56.47 108 ASP A CA 1
ATOM 840 C C . ASP A 1 108 ? 6.381 -10.557 -6.816 1.00 56.47 108 ASP A C 1
ATOM 842 O O . ASP A 1 108 ? 6.341 -10.104 -7.958 1.00 56.47 108 ASP A O 1
ATOM 846 N N . ALA A 1 109 ? 6.667 -9.773 -5.772 1.00 57.38 109 ALA A N 1
ATOM 847 C CA . ALA A 1 109 ? 7.015 -8.358 -5.923 1.00 57.38 109 ALA A CA 1
ATOM 848 C C . ALA A 1 109 ? 8.352 -8.179 -6.661 1.00 57.38 109 ALA A C 1
ATOM 850 O O . ALA A 1 109 ? 8.461 -7.344 -7.560 1.00 57.38 109 ALA A O 1
ATOM 851 N N . ILE A 1 110 ? 9.353 -8.998 -6.322 1.00 59.00 110 ILE A N 1
ATOM 852 C CA . ILE A 1 110 ? 10.644 -9.027 -7.021 1.00 59.00 110 ILE A CA 1
ATOM 853 C C . ILE A 1 110 ? 10.473 -9.547 -8.453 1.00 59.00 110 ILE A C 1
ATOM 855 O O . ILE A 1 110 ? 11.039 -8.967 -9.372 1.00 59.00 110 ILE A O 1
ATOM 859 N N . ALA A 1 111 ? 9.667 -10.586 -8.669 1.00 59.81 111 ALA A N 1
ATOM 860 C CA . ALA A 1 111 ? 9.388 -11.147 -9.986 1.00 59.81 111 ALA A CA 1
ATOM 861 C C . ALA A 1 111 ? 8.626 -10.155 -10.869 1.00 59.81 111 ALA A C 1
ATOM 863 O O . ALA A 1 111 ? 8.934 -10.031 -12.048 1.00 59.81 111 ALA A O 1
ATOM 864 N N . THR A 1 112 ? 7.697 -9.385 -10.302 1.00 59.22 112 THR A N 1
ATOM 865 C CA . THR A 1 112 ? 6.972 -8.327 -11.022 1.00 59.22 112 THR A CA 1
ATOM 866 C C . THR A 1 112 ? 7.896 -7.167 -11.373 1.00 59.22 112 THR A C 1
ATOM 868 O O . THR A 1 112 ? 7.848 -6.664 -12.494 1.00 59.22 112 THR A O 1
ATOM 871 N N . LEU A 1 113 ? 8.787 -6.772 -10.458 1.00 62.56 113 LEU A N 1
ATOM 872 C CA . LEU A 1 113 ? 9.822 -5.781 -10.748 1.00 62.56 113 LEU A CA 1
ATOM 873 C C . LEU A 1 113 ? 10.793 -6.283 -11.828 1.00 62.56 113 LEU A C 1
ATOM 875 O O . LEU A 1 113 ? 11.119 -5.540 -12.751 1.00 62.56 113 LEU A O 1
ATOM 879 N N . GLY A 1 114 ? 11.207 -7.548 -11.749 1.00 58.53 114 GLY A N 1
ATOM 880 C CA . GLY A 1 114 ? 12.035 -8.212 -12.751 1.00 58.53 114 GLY A CA 1
ATOM 881 C C . GLY A 1 114 ? 11.351 -8.259 -14.115 1.00 58.53 114 GLY A C 1
ATOM 882 O O . GLY A 1 114 ? 11.955 -7.867 -15.107 1.00 58.53 114 GLY A O 1
ATOM 883 N N . TYR A 1 115 ? 10.074 -8.643 -14.164 1.00 59.78 115 TYR A N 1
ATOM 884 C CA . TYR A 1 115 ? 9.269 -8.654 -15.383 1.00 59.78 115 TYR A CA 1
ATOM 885 C C . TYR A 1 115 ? 9.138 -7.254 -15.990 1.00 59.78 115 TYR A C 1
ATOM 887 O O . TYR A 1 115 ? 9.361 -7.081 -17.184 1.00 59.78 115 TYR A O 1
ATOM 895 N N . ALA A 1 116 ? 8.836 -6.235 -15.181 1.00 59.94 116 ALA A N 1
ATOM 896 C CA . ALA A 1 116 ? 8.744 -4.855 -15.650 1.00 59.94 116 ALA A CA 1
ATOM 897 C C . ALA A 1 116 ? 10.079 -4.353 -16.231 1.00 59.94 116 ALA A C 1
ATOM 899 O O . ALA A 1 116 ? 10.087 -3.702 -17.275 1.00 59.94 116 ALA A O 1
ATOM 900 N N . LEU A 1 117 ? 11.205 -4.693 -15.593 1.00 63.03 117 LEU A N 1
ATOM 901 C CA . LEU A 1 117 ? 12.544 -4.356 -16.082 1.00 63.03 117 LEU A CA 1
ATOM 902 C C . LEU A 1 117 ? 12.882 -5.093 -17.392 1.00 63.03 117 LEU A C 1
ATOM 904 O O . LEU A 1 117 ? 13.458 -4.495 -18.299 1.00 63.03 117 LEU A O 1
ATOM 908 N N . PHE A 1 118 ? 12.502 -6.369 -17.507 1.00 58.94 118 PHE A N 1
ATOM 909 C CA . PHE A 1 118 ? 12.683 -7.172 -18.720 1.00 58.94 118 PHE A CA 1
ATOM 910 C C . PHE A 1 118 ? 11.866 -6.630 -19.894 1.00 58.94 118 PHE A C 1
ATOM 912 O O . PHE A 1 118 ? 12.429 -6.386 -20.956 1.00 58.94 118 PHE A O 1
ATOM 919 N N . VAL A 1 119 ? 10.572 -6.364 -19.698 1.00 59.00 119 VAL A N 1
ATOM 920 C CA . VAL A 1 119 ? 9.707 -5.785 -20.739 1.00 59.00 119 VAL A CA 1
ATOM 921 C C . VAL A 1 119 ? 10.228 -4.420 -21.180 1.00 59.00 119 VAL A C 1
ATOM 923 O O . VAL A 1 119 ? 10.292 -4.147 -22.377 1.00 59.00 119 VAL A O 1
ATOM 926 N N . PHE A 1 120 ? 10.658 -3.577 -20.237 1.00 61.25 120 PHE A N 1
ATOM 927 C CA . PHE A 1 120 ? 11.275 -2.292 -20.561 1.00 61.25 120 PHE A CA 1
ATOM 928 C C . PHE A 1 120 ? 12.541 -2.460 -21.415 1.00 61.25 120 PHE A C 1
ATOM 930 O O . PHE A 1 120 ? 12.701 -1.761 -22.415 1.00 61.25 120 PHE A O 1
ATOM 937 N N . ARG A 1 121 ? 13.417 -3.417 -21.074 1.00 56.81 121 ARG A N 1
ATOM 938 C CA . ARG A 1 121 ? 14.614 -3.730 -21.869 1.00 56.81 121 ARG A CA 1
ATOM 939 C C . ARG A 1 121 ? 14.258 -4.203 -23.278 1.00 56.81 121 ARG A C 1
ATOM 941 O O . ARG A 1 121 ? 14.866 -3.718 -24.228 1.00 56.81 121 ARG A O 1
ATOM 948 N N . ASP A 1 122 ? 13.290 -5.102 -23.418 1.00 59.56 122 ASP A N 1
ATOM 949 C CA . ASP A 1 122 ? 12.842 -5.595 -24.726 1.00 59.56 122 ASP A CA 1
ATOM 950 C C . ASP A 1 122 ? 12.326 -4.458 -25.609 1.00 59.56 122 ASP A C 1
ATOM 952 O O . ASP A 1 122 ? 12.645 -4.400 -26.793 1.00 59.56 122 ASP A O 1
ATOM 956 N N . HIS A 1 123 ? 11.604 -3.496 -25.032 1.00 61.00 123 HIS A N 1
ATOM 957 C CA . HIS A 1 123 ? 11.118 -2.336 -25.778 1.00 61.00 123 HIS A CA 1
ATOM 958 C C . HIS A 1 123 ? 12.263 -1.404 -26.203 1.00 61.00 123 HIS A C 1
ATOM 960 O O . HIS A 1 123 ? 12.248 -0.899 -27.322 1.00 61.00 123 HIS A O 1
ATOM 966 N N . VAL A 1 124 ? 13.282 -1.204 -25.358 1.00 64.69 124 VAL A N 1
ATOM 967 C CA . VAL A 1 124 ? 14.475 -0.414 -25.716 1.00 64.69 124 VAL A CA 1
ATOM 968 C C . VAL A 1 124 ? 15.294 -1.107 -26.807 1.00 64.69 124 VAL A C 1
ATOM 970 O O . VAL A 1 124 ? 15.751 -0.444 -27.732 1.00 64.69 124 VAL A O 1
ATOM 973 N N . LEU A 1 125 ? 15.454 -2.432 -26.749 1.00 62.22 125 LEU A N 1
ATOM 974 C CA . LEU A 1 125 ? 16.166 -3.189 -27.783 1.00 62.22 125 LEU A CA 1
ATOM 975 C C . LEU A 1 125 ? 15.395 -3.227 -29.106 1.00 62.22 125 LEU A C 1
ATOM 977 O O . LEU A 1 125 ? 16.008 -3.062 -30.156 1.00 62.22 125 LEU A O 1
ATOM 981 N N . ALA A 1 126 ? 14.069 -3.372 -29.068 1.00 59.34 126 ALA A N 1
ATOM 982 C CA . ALA A 1 126 ? 13.225 -3.271 -30.257 1.00 59.34 126 ALA A CA 1
ATOM 983 C C . ALA A 1 126 ? 13.283 -1.865 -30.880 1.00 59.34 126 ALA A C 1
ATOM 985 O O . ALA A 1 126 ? 13.359 -1.728 -32.098 1.00 59.34 126 ALA A O 1
ATOM 986 N N . PHE A 1 127 ? 13.321 -0.817 -30.053 1.00 58.94 127 PHE A N 1
ATOM 987 C CA . PHE A 1 127 ? 13.494 0.559 -30.515 1.00 58.94 127 PHE A CA 1
ATOM 988 C C . PHE A 1 127 ? 14.884 0.796 -31.131 1.00 58.94 127 PHE A C 1
ATOM 990 O O . PHE A 1 127 ? 14.990 1.418 -32.183 1.00 58.94 127 PHE A O 1
ATOM 997 N N . LEU A 1 128 ? 15.948 0.242 -30.537 1.00 70.81 128 LEU A N 1
ATOM 998 C CA . LEU A 1 128 ? 17.301 0.282 -31.108 1.00 70.81 128 LEU A CA 1
ATOM 999 C C . LEU A 1 128 ? 17.414 -0.517 -32.415 1.00 70.81 128 LEU A C 1
ATOM 1001 O O . LEU A 1 128 ? 18.111 -0.081 -33.326 1.00 70.81 128 LEU A O 1
ATOM 1005 N N . ALA A 1 129 ? 16.713 -1.647 -32.537 1.00 66.81 129 ALA A N 1
ATOM 1006 C CA . ALA A 1 129 ? 16.677 -2.437 -33.767 1.00 66.81 129 ALA A CA 1
ATOM 1007 C C . ALA A 1 129 ? 15.993 -1.687 -34.925 1.00 66.81 129 ALA A C 1
ATOM 1009 O O . ALA A 1 129 ? 16.404 -1.839 -36.071 1.00 66.81 129 ALA A O 1
ATOM 1010 N N . LEU A 1 130 ? 15.004 -0.836 -34.629 1.00 66.31 130 LEU A N 1
ATOM 1011 C CA . LEU A 1 130 ? 14.357 0.040 -35.615 1.00 66.31 130 LEU A CA 1
ATOM 1012 C C . LEU A 1 130 ? 15.216 1.253 -36.018 1.00 66.31 130 LEU A C 1
ATOM 1014 O O . LEU A 1 130 ? 15.025 1.781 -37.104 1.00 66.31 130 LEU A O 1
ATOM 1018 N N . LEU A 1 131 ? 16.164 1.684 -35.177 1.00 65.31 131 LEU A N 1
ATOM 1019 C CA . LEU A 1 131 ? 17.149 2.739 -35.484 1.00 65.31 131 LEU A CA 1
ATOM 1020 C C . LEU A 1 131 ? 18.372 2.229 -36.268 1.00 65.31 131 LEU A C 1
ATOM 1022 O O . LEU A 1 131 ? 19.195 3.030 -36.703 1.00 65.31 131 LEU A O 1
ATOM 1026 N N . GLY A 1 132 ? 18.516 0.907 -36.392 1.00 58.06 132 GLY A N 1
ATOM 1027 C CA . GLY A 1 132 ? 19.585 0.241 -37.138 1.00 58.06 132 GLY A CA 1
ATOM 1028 C C . GLY A 1 132 ? 19.188 -0.219 -38.546 1.00 58.06 132 GLY A C 1
ATOM 1029 O O . GLY A 1 132 ? 19.980 -0.917 -39.180 1.00 58.06 132 GLY A O 1
ATOM 1030 N N . GLN A 1 133 ? 17.984 0.133 -39.008 1.00 49.66 133 GLN A N 1
ATOM 1031 C CA . GLN A 1 133 ? 17.555 0.034 -40.409 1.00 49.66 133 GLN A CA 1
ATOM 1032 C C . GLN A 1 133 ? 17.632 1.404 -41.081 1.00 49.66 133 GLN A C 1
ATOM 1034 O O . GLN A 1 133 ? 17.879 1.419 -42.306 1.00 49.66 133 GLN A O 1
#

Secondary structure (DSSP, 8-state):
-PPPPPPEEEE-TTT-EEEEEEEESHHHHGGGHHHHHHHHHTS-TT-EEE-TTEEEE-HHHHHHHHHHTTTS--SSEE--HHHHHHHHHHHHHHHTS----S---HHHHHHHHHHHHHHHHHHHHHHHHHTT-

Foldseek 3Di:
DDDFFAWDWDADPVVRAIEIATELDCVRCVVPVVVLLVVLCPDDLLHAYEDCRYPYHALLSLLSNCVSNVLDDHPHYHDDPVVVVRNVVNSVLVVVPPDDDPDQDPVNSVVSVVVVVVVVVVVVVVVVVVVVD

pLDDT: mean 80.53, std 16.14, range [44.22, 96.56]